Protein AF-A0A433PBB0-F1 (afdb_monomer_lite)

pLDDT: mean 76.71, std 18.48, range [26.48, 95.25]

Radius of gyration: 19.57 Å; chains: 1; bounding box: 51×57×31 Å

Sequence (147 aa):
FPQPVQALTAHIGTTYRLCNPSFRYSTANNPRRVLTKPSKGVKNDGCDNEDSDYILYVNDVLGSEEGQKYLILDVLGQGTFGQVVKCQNLKTQEIVGVKVVKNKPAYFNQSMMEVTILELGGFFLSFFLYGHARRKLPIKQTKRTRF

Secondary structure (DSSP, 8-state):
---HHHHHHTSHHHHHHHH-TT----GGGSPP-B-SSS----BGGGTB-TTS-B--BTT-EE--STT--EEEEEEEEEETTEEEEEEEETTT--EEEEEEE-S-HHHHHHHHHHHHHHHHHT---EEE---SSSS------------

Structure (mmCIF, N/CA/C/O backbone):
data_AF-A0A433PBB0-F1
#
_entry.id   AF-A0A433PBB0-F1
#
loop_
_atom_site.group_PDB
_atom_site.id
_atom_site.type_symbol
_atom_site.label_atom_id
_atom_site.label_alt_id
_atom_site.label_comp_id
_atom_site.label_asym_id
_atom_site.label_entity_id
_atom_site.label_seq_id
_atom_site.pdbx_PDB_ins_code
_atom_site.Cartn_x
_atom_site.Cartn_y
_atom_site.Cartn_z
_atom_site.occupancy
_atom_site.B_iso_or_equiv
_atom_site.auth_seq_id
_atom_site.auth_comp_id
_atom_site.auth_asym_id
_atom_site.auth_atom_id
_atom_site.pdbx_PDB_model_num
ATOM 1 N N . PHE A 1 1 ? -33.103 -25.165 12.184 1.00 61.22 1 PHE A N 1
ATOM 2 C CA . PHE A 1 1 ? -32.095 -24.849 11.152 1.00 61.22 1 PHE A CA 1
ATOM 3 C C . PHE A 1 1 ? -31.920 -23.339 11.087 1.00 61.22 1 PHE A C 1
ATOM 5 O O . PHE A 1 1 ? -32.938 -22.658 11.189 1.00 61.22 1 PHE A O 1
ATOM 12 N N . PRO A 1 2 ? -30.685 -22.806 10.998 1.00 73.62 2 PRO A N 1
ATOM 13 C CA . PRO A 1 2 ? -30.476 -21.372 10.791 1.00 73.62 2 PRO A CA 1
ATOM 14 C C . PRO A 1 2 ? -31.230 -20.912 9.540 1.00 73.62 2 PRO A C 1
ATOM 16 O O . PRO A 1 2 ? -31.377 -21.689 8.593 1.00 73.62 2 PRO A O 1
ATOM 19 N N . GLN A 1 3 ? -31.720 -19.670 9.535 1.00 89.38 3 GLN A N 1
ATOM 20 C CA . GLN A 1 3 ? -32.389 -19.135 8.350 1.00 89.38 3 GLN A CA 1
ATOM 21 C C . GLN A 1 3 ? -31.428 -19.177 7.148 1.00 89.38 3 GLN A C 1
ATOM 23 O O . GLN A 1 3 ? -30.229 -18.955 7.344 1.00 89.38 3 GLN A O 1
ATOM 28 N N . PRO A 1 4 ? -31.910 -19.419 5.913 1.00 87.94 4 PRO A N 1
ATOM 29 C CA . PRO A 1 4 ? -31.043 -19.577 4.740 1.00 87.94 4 PRO A CA 1
ATOM 30 C C . PRO A 1 4 ? -30.022 -18.444 4.570 1.00 87.94 4 PRO A C 1
ATOM 32 O O . PRO A 1 4 ? -28.855 -18.689 4.272 1.00 87.94 4 PRO A O 1
ATOM 35 N N . VAL A 1 5 ? -30.429 -17.205 4.863 1.00 91.31 5 VAL A N 1
ATOM 36 C CA . VAL A 1 5 ? -29.551 -16.027 4.823 1.00 91.31 5 VAL A CA 1
ATOM 37 C C . VAL A 1 5 ? -28.413 -16.137 5.839 1.00 91.31 5 VAL A C 1
ATOM 39 O O . VAL A 1 5 ? -27.255 -15.934 5.485 1.00 91.31 5 VAL A O 1
ATOM 42 N N . GLN A 1 6 ? -28.697 -16.515 7.086 1.00 91.25 6 GLN A N 1
ATOM 43 C CA . GLN A 1 6 ? -27.666 -16.687 8.116 1.00 91.25 6 GLN A CA 1
ATOM 44 C C . GLN A 1 6 ? -26.742 -17.870 7.799 1.00 91.25 6 GLN A C 1
ATOM 46 O O . GLN A 1 6 ? -25.530 -17.783 8.003 1.00 91.25 6 GLN A O 1
ATOM 51 N N . ALA A 1 7 ? -27.298 -18.952 7.247 1.00 88.00 7 ALA A N 1
ATOM 52 C CA . ALA A 1 7 ? -26.537 -20.124 6.829 1.00 88.00 7 ALA A CA 1
ATOM 53 C C . ALA A 1 7 ? -25.504 -19.793 5.735 1.00 88.00 7 ALA A C 1
ATOM 55 O O . ALA A 1 7 ? -24.404 -20.345 5.747 1.00 88.00 7 ALA A O 1
ATOM 56 N N . LEU A 1 8 ? -25.834 -18.875 4.821 1.00 89.44 8 LEU A N 1
ATOM 57 C CA . LEU A 1 8 ? -24.972 -18.489 3.700 1.00 89.44 8 LEU A CA 1
ATOM 58 C C . LEU A 1 8 ? -24.086 -17.263 3.966 1.00 89.44 8 LEU A C 1
ATOM 60 O O . LEU A 1 8 ? -23.112 -17.074 3.247 1.00 89.44 8 LEU A O 1
ATOM 64 N N . THR A 1 9 ? -24.374 -16.449 4.985 1.00 90.69 9 THR A N 1
ATOM 65 C CA . THR A 1 9 ? -23.592 -15.229 5.286 1.00 90.69 9 THR A CA 1
ATOM 66 C C . THR A 1 9 ? -22.686 -15.377 6.507 1.00 90.69 9 THR A C 1
ATOM 68 O O . THR A 1 9 ? -21.505 -15.052 6.433 1.00 90.69 9 THR A O 1
ATOM 71 N N . ALA A 1 10 ? -23.199 -15.904 7.621 1.00 90.19 10 ALA A N 1
ATOM 72 C CA . ALA A 1 10 ? -22.452 -16.033 8.875 1.00 90.19 10 ALA A CA 1
AT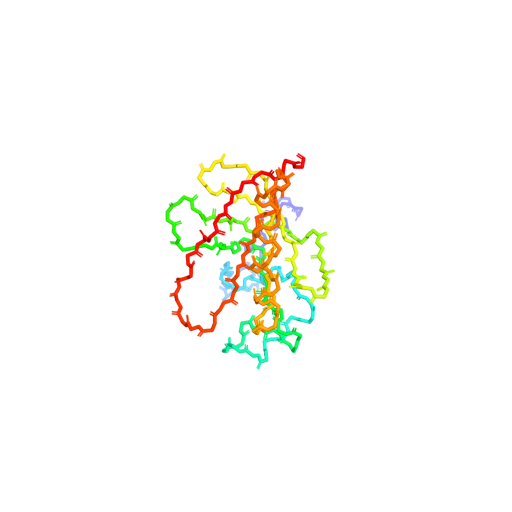OM 73 C C . ALA A 1 10 ? -21.872 -17.440 9.080 1.00 90.19 10 ALA A C 1
ATOM 75 O O . ALA A 1 10 ? -20.846 -17.611 9.737 1.00 90.19 10 ALA A O 1
ATOM 76 N N . HIS A 1 11 ? -22.519 -18.460 8.510 1.00 90.19 11 HIS A N 1
ATOM 77 C CA . HIS A 1 11 ? -22.184 -19.865 8.755 1.00 90.19 11 HIS A CA 1
ATOM 78 C C . HIS A 1 11 ? -21.786 -20.633 7.494 1.00 90.19 11 HIS A C 1
ATOM 80 O O . HIS A 1 11 ? -21.834 -21.862 7.487 1.00 90.19 11 HIS A O 1
ATOM 86 N N . ILE A 1 12 ? -21.343 -19.935 6.444 1.00 90.31 12 ILE A N 1
ATOM 87 C CA . ILE A 1 12 ? -21.058 -20.544 5.138 1.00 90.31 12 ILE A CA 1
ATOM 88 C C . ILE A 1 12 ? -20.079 -21.724 5.224 1.00 90.31 12 ILE A C 1
ATOM 90 O O . ILE A 1 12 ? -20.307 -22.756 4.599 1.00 90.31 12 ILE A O 1
ATOM 94 N N . GLY A 1 13 ? -19.038 -21.630 6.059 1.00 89.38 13 GLY A N 1
ATOM 95 C CA . GLY A 1 13 ? -18.079 -22.720 6.255 1.00 89.38 13 GLY A CA 1
ATOM 96 C C . GLY A 1 13 ? -18.701 -23.971 6.888 1.00 89.38 13 GLY A C 1
ATOM 97 O O . GLY A 1 13 ? -18.380 -25.089 6.487 1.00 89.38 13 GLY A O 1
ATOM 98 N N . THR A 1 14 ? -19.622 -23.791 7.840 1.00 88.69 14 THR A N 1
ATOM 99 C CA . THR A 1 14 ? -20.388 -24.886 8.454 1.00 88.69 14 THR A CA 1
ATOM 100 C C . THR A 1 14 ? -21.365 -25.486 7.448 1.00 88.69 14 THR A C 1
ATOM 102 O O . THR A 1 14 ? -21.432 -26.704 7.320 1.00 88.69 14 THR A O 1
ATOM 105 N N . THR A 1 15 ? -22.065 -24.644 6.684 1.00 91.31 15 THR A N 1
ATOM 106 C CA . THR A 1 15 ? -23.005 -25.063 5.635 1.00 91.31 15 THR A CA 1
ATOM 107 C C . THR A 1 15 ? -22.311 -25.904 4.560 1.00 91.31 15 THR A C 1
ATOM 109 O O . THR A 1 15 ? -22.791 -26.981 4.222 1.00 91.31 15 THR A O 1
ATOM 112 N N . TYR A 1 16 ? -21.129 -25.492 4.089 1.00 90.44 16 TYR A N 1
ATOM 113 C CA . TYR A 1 16 ? -20.340 -26.283 3.138 1.00 90.44 16 TYR A CA 1
ATOM 114 C C . TYR A 1 16 ? -19.892 -27.630 3.709 1.00 90.44 16 TYR A C 1
ATOM 116 O O . TYR A 1 16 ? -19.860 -28.618 2.979 1.00 90.44 16 TYR A O 1
ATOM 124 N N . ARG A 1 17 ? -19.581 -27.697 5.009 1.00 92.56 17 ARG A N 1
ATOM 125 C CA . ARG A 1 17 ? -19.213 -28.956 5.669 1.00 92.56 17 ARG A CA 1
ATOM 126 C C . ARG A 1 17 ? -20.381 -29.940 5.752 1.00 92.56 17 ARG A C 1
ATOM 128 O O . ARG A 1 17 ? -20.150 -31.14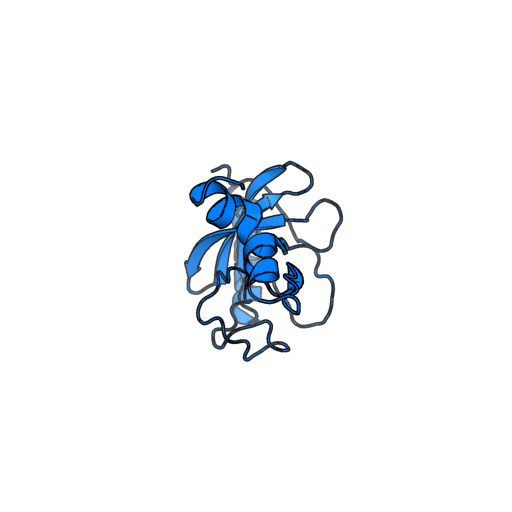1 5.687 1.00 92.56 17 ARG A O 1
ATOM 135 N N . LEU A 1 18 ? -21.617 -29.451 5.871 1.00 89.88 18 LEU A N 1
ATOM 136 C CA . LEU A 1 18 ? -22.810 -30.307 5.831 1.00 89.88 18 LEU A CA 1
ATOM 137 C C . LEU A 1 18 ? -22.970 -30.983 4.464 1.00 89.88 18 LEU A C 1
ATOM 139 O O . LEU A 1 18 ? -23.315 -32.158 4.406 1.00 89.88 18 LEU A O 1
ATOM 143 N N . CYS A 1 19 ? -22.675 -30.264 3.378 1.00 89.94 19 CYS A N 1
ATOM 144 C CA . CYS A 1 19 ? -22.720 -30.813 2.020 1.00 89.94 19 CYS A CA 1
ATOM 145 C C . CYS A 1 19 ? -21.479 -31.654 1.677 1.00 89.94 19 CYS A C 1
ATOM 147 O O . CYS A 1 19 ? -21.562 -32.584 0.881 1.00 89.94 19 CYS A O 1
ATOM 149 N N . ASN A 1 20 ? -20.323 -31.328 2.259 1.00 92.00 20 ASN A N 1
ATOM 150 C CA . ASN A 1 20 ? -19.069 -32.045 2.068 1.00 92.00 20 ASN A CA 1
ATOM 151 C C . ASN A 1 20 ? -18.326 -32.197 3.411 1.00 92.00 20 ASN A C 1
ATOM 153 O O . ASN A 1 20 ? -17.585 -31.290 3.800 1.00 92.00 20 ASN A O 1
ATOM 157 N N . PRO A 1 21 ? -18.439 -33.350 4.099 1.00 91.88 21 PRO A N 1
ATOM 158 C CA . PRO A 1 21 ? -17.805 -33.570 5.403 1.00 91.88 21 PRO A CA 1
ATOM 159 C C . PRO A 1 21 ? -16.275 -33.432 5.400 1.00 91.88 21 PRO A C 1
ATOM 161 O O . PRO A 1 21 ? -15.677 -33.137 6.435 1.00 91.88 21 PRO A O 1
ATOM 164 N N . SER A 1 22 ? -15.636 -33.613 4.239 1.00 91.31 22 SER A N 1
ATOM 165 C CA . SER A 1 22 ? -14.187 -33.437 4.069 1.00 91.31 22 SER A CA 1
ATOM 166 C C . SER A 1 22 ? -13.762 -31.966 3.966 1.00 91.31 22 SER A C 1
ATOM 168 O O . SER A 1 22 ? -12.583 -31.646 4.126 1.00 91.31 22 SER A O 1
ATOM 170 N N . PHE A 1 23 ? -14.708 -31.048 3.740 1.00 88.19 23 PHE A N 1
ATOM 171 C CA . PHE A 1 23 ? -14.420 -29.630 3.588 1.00 88.19 23 PHE A CA 1
ATOM 172 C C . PHE A 1 23 ? -13.927 -29.008 4.902 1.00 88.19 23 PHE A C 1
ATOM 174 O O . PHE A 1 23 ? -14.626 -28.942 5.925 1.00 88.19 23 PHE A O 1
ATOM 181 N N . ARG A 1 24 ? -12.704 -28.478 4.849 1.00 85.50 24 ARG A N 1
ATOM 182 C CA . ARG A 1 24 ? -12.091 -27.696 5.921 1.00 85.50 24 ARG A CA 1
ATOM 183 C C . ARG A 1 24 ? -11.781 -26.296 5.417 1.00 85.50 24 ARG A C 1
ATOM 185 O O . ARG A 1 24 ? -10.791 -26.076 4.727 1.00 85.50 24 ARG A O 1
ATOM 192 N N . TYR A 1 25 ? -12.624 -25.345 5.803 1.00 82.00 25 TYR A N 1
ATOM 193 C CA . TYR A 1 25 ? -12.299 -23.935 5.652 1.00 82.00 25 TYR A CA 1
ATOM 194 C C . TYR A 1 25 ? -11.066 -23.590 6.497 1.00 82.00 25 TYR A C 1
ATOM 196 O O . TYR A 1 25 ? -11.001 -23.930 7.679 1.00 82.00 25 TYR A O 1
ATOM 204 N N . SER A 1 26 ? -10.108 -22.902 5.881 1.00 81.88 26 SER A N 1
ATOM 205 C CA . SER A 1 26 ? -8.933 -22.349 6.542 1.00 81.88 26 SER A CA 1
ATOM 206 C C . SER A 1 26 ? -8.760 -20.914 6.081 1.00 81.88 26 SER A C 1
ATOM 208 O O . SER A 1 26 ? -8.604 -20.662 4.888 1.00 81.88 26 SER A O 1
ATOM 210 N N . THR A 1 27 ? -8.731 -19.982 7.030 1.00 75.69 27 THR A N 1
ATOM 211 C CA . THR A 1 27 ? -8.491 -18.560 6.753 1.00 75.69 27 THR A CA 1
ATOM 212 C C . THR A 1 27 ? -7.137 -18.329 6.074 1.00 75.69 27 THR A C 1
ATOM 214 O O . THR A 1 27 ? -6.981 -17.348 5.356 1.00 75.69 27 THR A O 1
ATOM 217 N N . ALA A 1 28 ? -6.171 -19.245 6.231 1.00 74.00 28 ALA A N 1
ATOM 218 C CA . ALA A 1 28 ? -4.880 -19.178 5.541 1.00 74.00 28 ALA A CA 1
ATOM 219 C C . ALA A 1 28 ? -5.002 -19.310 4.011 1.00 74.00 28 ALA A C 1
ATOM 221 O O . ALA A 1 28 ? -4.134 -18.830 3.289 1.00 74.00 28 ALA A O 1
ATOM 222 N N . ASN A 1 29 ? -6.083 -19.926 3.522 1.00 78.31 29 ASN A N 1
ATOM 223 C CA . ASN A 1 29 ? -6.356 -20.083 2.093 1.00 78.31 29 ASN A CA 1
ATOM 224 C C . ASN A 1 29 ? -7.178 -18.923 1.520 1.00 78.31 29 ASN A C 1
ATOM 226 O O . ASN A 1 29 ? -7.478 -18.923 0.326 1.00 78.31 29 ASN A O 1
ATOM 230 N N . ASN A 1 30 ? -7.577 -17.950 2.347 1.00 79.12 30 ASN A N 1
ATOM 231 C CA . ASN A 1 30 ? -8.321 -16.810 1.839 1.00 79.12 30 ASN A CA 1
ATOM 232 C C . ASN A 1 30 ? -7.426 -15.990 0.907 1.00 79.12 30 ASN A C 1
ATOM 234 O O . ASN A 1 30 ? -6.320 -15.606 1.302 1.00 79.12 30 ASN A O 1
ATOM 238 N N . PRO A 1 31 ? -7.899 -15.671 -0.308 1.00 77.06 31 PRO A N 1
ATOM 239 C CA . PRO A 1 31 ? -7.153 -14.807 -1.198 1.00 77.06 31 PRO A CA 1
ATOM 240 C C . PRO A 1 31 ? -6.978 -13.446 -0.529 1.00 77.06 31 PRO A C 1
ATOM 242 O O . PRO A 1 31 ? -7.938 -12.782 -0.133 1.00 77.06 31 PRO A O 1
ATOM 245 N N . ARG A 1 32 ? -5.723 -13.029 -0.387 1.00 86.75 32 ARG A N 1
ATOM 246 C CA . ARG A 1 32 ? -5.395 -11.704 0.125 1.00 86.75 32 ARG A CA 1
ATOM 247 C C . ARG A 1 32 ? -5.736 -10.672 -0.939 1.00 86.75 32 ARG A C 1
ATOM 249 O O . ARG A 1 32 ? -5.362 -10.836 -2.100 1.00 86.75 32 ARG A O 1
ATOM 256 N N . ARG A 1 33 ? -6.409 -9.584 -0.555 1.00 93.06 33 ARG A N 1
ATOM 257 C CA . ARG A 1 33 ? -6.670 -8.481 -1.488 1.00 93.06 33 ARG A CA 1
ATOM 258 C C . ARG A 1 33 ? -5.345 -7.807 -1.841 1.00 93.06 33 ARG A C 1
ATOM 260 O O . ARG A 1 33 ? -4.761 -7.123 -1.005 1.00 93.06 33 ARG A O 1
ATOM 267 N N . VAL A 1 34 ? -4.881 -8.029 -3.067 1.00 94.19 34 VAL A N 1
ATOM 268 C CA . VAL A 1 34 ? -3.696 -7.372 -3.627 1.00 94.19 34 VAL A CA 1
ATOM 269 C C . VAL A 1 34 ? -4.040 -5.957 -4.088 1.00 94.19 34 VAL A C 1
ATOM 271 O O . VAL A 1 34 ? -5.084 -5.741 -4.705 1.00 94.19 34 VAL A O 1
ATOM 274 N N . LEU A 1 35 ? -3.168 -5.003 -3.778 1.00 95.00 35 LEU A N 1
ATOM 275 C CA . LEU A 1 35 ? -3.315 -3.585 -4.109 1.00 95.00 35 LEU A CA 1
ATOM 276 C C . LEU A 1 35 ? -2.505 -3.191 -5.346 1.00 95.00 35 LEU A C 1
ATOM 278 O O . LEU A 1 35 ? -2.943 -2.355 -6.128 1.00 95.00 35 LEU A O 1
ATOM 282 N N . THR A 1 36 ? -1.343 -3.811 -5.540 1.00 94.69 36 THR A N 1
ATOM 283 C CA . THR A 1 36 ? -0.416 -3.472 -6.626 1.00 94.69 36 THR A CA 1
ATOM 284 C C . THR A 1 36 ? -0.797 -4.157 -7.932 1.00 94.69 36 THR A C 1
ATOM 286 O O . THR A 1 36 ? -1.105 -5.353 -7.954 1.00 94.69 36 THR A O 1
ATOM 289 N N . LYS A 1 37 ? -0.738 -3.409 -9.038 1.00 93.81 37 LYS A N 1
ATOM 290 C CA . LYS A 1 37 ? -0.908 -3.916 -10.403 1.00 93.81 37 LYS A CA 1
ATOM 291 C C . LYS A 1 37 ? 0.274 -3.461 -11.275 1.00 93.81 37 LYS A C 1
ATOM 293 O O . LYS A 1 37 ? 0.641 -2.292 -11.184 1.00 93.81 37 LYS A O 1
ATOM 298 N N . PRO A 1 38 ? 0.851 -4.350 -12.105 1.00 95.25 38 PRO A N 1
ATOM 299 C CA . PRO A 1 38 ? 0.637 -5.804 -12.159 1.00 95.25 38 PRO A CA 1
ATOM 300 C C . PRO A 1 38 ? 0.978 -6.506 -10.832 1.00 95.25 38 PRO A C 1
ATOM 302 O O . PRO A 1 38 ? 1.890 -6.089 -10.128 1.00 95.25 38 PRO A O 1
ATOM 305 N N . SER A 1 39 ? 0.238 -7.561 -10.468 1.00 94.06 39 SER A N 1
ATOM 306 C CA . SER A 1 39 ? 0.400 -8.275 -9.183 1.00 94.06 39 SER A CA 1
ATOM 307 C C . SER A 1 39 ? 1.272 -9.531 -9.273 1.00 94.06 39 SER A C 1
ATOM 309 O O . SER A 1 39 ? 1.339 -10.307 -8.322 1.00 94.06 39 SER A O 1
ATOM 311 N N . LYS A 1 40 ? 1.885 -9.789 -10.432 1.00 94.06 40 LYS A N 1
ATOM 312 C CA . LYS A 1 40 ? 2.764 -10.943 -10.633 1.00 94.06 40 LYS A CA 1
ATOM 313 C C . LYS A 1 40 ? 4.157 -10.600 -10.119 1.00 94.06 40 LYS A C 1
ATOM 315 O O . LYS A 1 40 ? 4.764 -9.655 -10.612 1.00 94.06 40 LYS A O 1
ATOM 320 N N . GLY A 1 41 ? 4.658 -11.385 -9.170 1.00 92.75 41 GLY A N 1
ATOM 321 C CA . GLY A 1 41 ? 6.041 -11.302 -8.708 1.00 92.75 41 GLY A CA 1
ATOM 322 C C . GLY A 1 41 ? 7.008 -11.749 -9.799 1.00 92.75 41 GLY A C 1
ATOM 323 O O . GLY A 1 41 ? 6.902 -12.871 -10.292 1.00 92.75 41 GLY A O 1
ATOM 324 N N . VAL A 1 42 ? 7.931 -10.871 -10.187 1.00 91.69 42 VAL A N 1
ATOM 325 C CA . VAL A 1 42 ? 8.946 -11.137 -11.225 1.00 91.69 42 VAL A CA 1
ATOM 326 C C . VAL A 1 42 ? 10.357 -10.841 -10.716 1.00 91.69 42 VAL A C 1
ATOM 328 O O . VAL A 1 42 ? 11.316 -11.473 -11.151 1.00 91.69 42 VAL A O 1
ATOM 331 N N . LYS A 1 43 ? 10.503 -9.894 -9.785 1.00 83.00 43 LYS A N 1
ATOM 332 C CA . LYS A 1 43 ? 11.790 -9.425 -9.259 1.00 83.00 43 LYS A CA 1
ATOM 333 C C . LYS A 1 43 ? 11.834 -9.585 -7.742 1.00 83.00 43 LYS A C 1
ATOM 335 O O . LYS A 1 43 ? 10.799 -9.787 -7.109 1.00 83.00 43 LYS A O 1
ATOM 340 N N . ASN A 1 44 ? 13.037 -9.478 -7.170 1.00 81.75 44 ASN A N 1
ATOM 341 C CA . ASN A 1 44 ? 13.246 -9.436 -5.720 1.00 81.75 44 ASN A CA 1
ATOM 342 C C . ASN A 1 44 ? 12.563 -10.611 -4.987 1.00 81.75 44 ASN A C 1
ATOM 344 O O . ASN A 1 44 ? 11.651 -10.431 -4.181 1.00 81.75 44 ASN A O 1
ATOM 348 N N . ASP A 1 45 ? 12.946 -11.835 -5.361 1.00 86.06 45 ASP A N 1
ATOM 349 C CA . ASP A 1 45 ? 12.375 -13.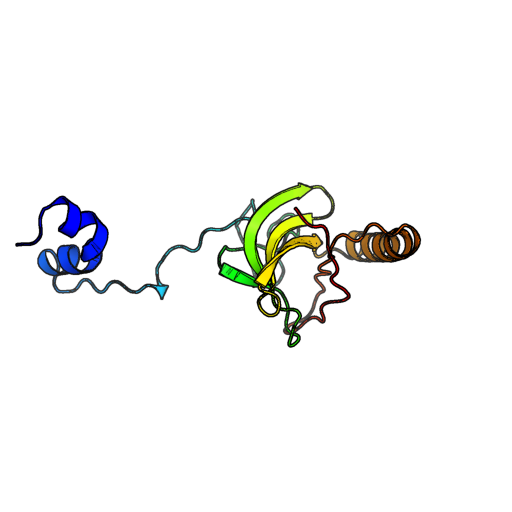086 -4.839 1.00 86.06 45 ASP A CA 1
ATOM 350 C C . ASP A 1 45 ? 10.838 -13.187 -4.980 1.00 86.06 45 ASP A C 1
ATOM 352 O O . ASP A 1 45 ? 10.168 -13.872 -4.211 1.00 86.06 45 ASP A O 1
ATOM 356 N N . GLY A 1 46 ? 10.263 -12.494 -5.971 1.00 86.50 46 GLY A N 1
ATOM 357 C CA . GLY A 1 46 ? 8.823 -12.466 -6.237 1.00 86.50 46 GLY A CA 1
ATOM 358 C C . GLY A 1 46 ? 8.046 -11.408 -5.449 1.00 86.50 46 GLY A C 1
ATOM 359 O O . GLY A 1 46 ? 6.823 -11.358 -5.563 1.00 86.50 46 GLY A O 1
ATOM 360 N N . CYS A 1 47 ? 8.722 -10.554 -4.679 1.00 84.75 47 CYS A N 1
ATOM 361 C CA . CYS A 1 47 ? 8.082 -9.457 -3.952 1.00 84.75 47 CYS A CA 1
ATOM 362 C C . CYS A 1 47 ? 7.738 -8.268 -4.855 1.00 84.75 47 CYS A C 1
ATOM 364 O O . CYS A 1 47 ? 6.778 -7.552 -4.579 1.00 84.75 47 CYS A O 1
ATOM 366 N N . ASP A 1 48 ? 8.513 -8.062 -5.921 1.00 87.94 48 ASP A N 1
ATOM 367 C CA . ASP A 1 48 ? 8.362 -6.919 -6.816 1.00 87.94 48 ASP A CA 1
ATOM 368 C C . ASP A 1 48 ? 7.782 -7.380 -8.158 1.00 87.94 48 ASP A C 1
ATOM 370 O O . ASP A 1 48 ? 8.121 -8.454 -8.676 1.00 87.94 48 ASP A O 1
ATOM 374 N N . ASN A 1 49 ? 6.935 -6.548 -8.756 1.00 92.88 49 ASN A N 1
ATOM 375 C CA . ASN A 1 49 ? 6.417 -6.788 -10.098 1.00 92.88 49 ASN A CA 1
ATOM 376 C C . ASN A 1 49 ? 7.420 -6.378 -11.197 1.00 92.88 49 ASN A C 1
ATOM 378 O O . ASN A 1 49 ? 8.564 -5.986 -10.936 1.00 92.88 49 ASN A O 1
ATOM 382 N N . GLU A 1 50 ? 6.999 -6.469 -12.459 1.00 94.62 50 GLU A N 1
ATOM 383 C CA . GLU A 1 50 ? 7.828 -6.076 -13.605 1.00 94.62 50 GLU A CA 1
ATOM 384 C C . GLU A 1 50 ? 8.232 -4.590 -13.592 1.00 94.62 50 GLU A C 1
ATOM 386 O O . GLU A 1 50 ? 9.351 -4.255 -13.995 1.00 94.62 50 GLU A O 1
ATOM 391 N N . ASP A 1 51 ? 7.412 -3.725 -12.996 1.00 92.56 51 ASP A N 1
ATOM 392 C CA . ASP A 1 51 ? 7.642 -2.283 -12.868 1.00 92.56 51 ASP A CA 1
ATOM 393 C C . ASP A 1 51 ? 8.527 -1.894 -11.675 1.00 92.56 51 ASP A C 1
ATOM 395 O O . ASP A 1 51 ? 8.739 -0.700 -11.420 1.00 92.56 51 ASP A O 1
ATOM 399 N N . SER A 1 52 ? 9.072 -2.885 -10.959 1.00 88.88 52 SER A N 1
ATOM 400 C CA . SER A 1 52 ? 9.823 -2.706 -9.709 1.00 88.88 52 SER A CA 1
ATOM 401 C C . SER A 1 52 ? 8.988 -2.084 -8.578 1.00 88.88 52 SER A C 1
ATOM 403 O O . SER A 1 52 ? 9.553 -1.496 -7.652 1.00 88.88 52 SER A O 1
ATOM 405 N N . ASP A 1 53 ? 7.659 -2.197 -8.656 1.00 89.44 53 ASP A N 1
ATOM 406 C CA . ASP A 1 53 ? 6.753 -1.883 -7.555 1.00 89.44 53 ASP A CA 1
ATOM 407 C C . ASP A 1 53 ? 6.674 -3.077 -6.601 1.00 89.44 53 ASP A C 1
ATOM 409 O O . ASP A 1 53 ? 6.455 -4.213 -7.028 1.00 89.44 53 ASP A O 1
ATOM 413 N N . TYR A 1 54 ? 6.813 -2.810 -5.302 1.00 90.44 54 TYR A N 1
ATOM 414 C CA . TYR A 1 54 ? 6.571 -3.814 -4.269 1.00 90.44 54 TYR A CA 1
ATOM 415 C C . TYR A 1 54 ? 5.091 -4.213 -4.271 1.00 90.44 54 TYR A C 1
ATOM 417 O O . TYR A 1 54 ? 4.215 -3.343 -4.274 1.00 90.44 54 TYR A O 1
ATOM 425 N N . ILE A 1 55 ? 4.805 -5.514 -4.265 1.00 92.06 55 ILE A N 1
ATOM 426 C CA . ILE A 1 55 ? 3.441 -6.041 -4.333 1.00 92.06 55 ILE A CA 1
ATOM 427 C C . ILE A 1 55 ? 2.801 -5.967 -2.945 1.00 92.06 55 ILE A C 1
ATOM 429 O O . ILE A 1 55 ? 3.118 -6.737 -2.040 1.00 92.06 55 ILE A O 1
ATOM 433 N N . LEU A 1 56 ? 1.879 -5.020 -2.786 1.00 91.69 56 LEU A N 1
ATOM 434 C CA . LEU A 1 56 ? 1.218 -4.707 -1.523 1.00 91.69 56 LEU A CA 1
ATOM 435 C C . LEU A 1 56 ? -0.085 -5.494 -1.376 1.00 91.69 56 LEU A C 1
ATOM 437 O O . LEU A 1 56 ? -0.861 -5.621 -2.326 1.00 91.69 56 LEU A O 1
ATOM 441 N N . TYR A 1 57 ? -0.362 -5.953 -0.158 1.00 93.31 57 TYR A N 1
ATOM 442 C CA . TYR A 1 57 ? -1.615 -6.606 0.206 1.00 93.31 57 TYR A CA 1
ATOM 443 C C . TYR A 1 57 ? -2.280 -5.877 1.365 1.00 93.31 57 TYR A C 1
ATOM 445 O O . TYR A 1 57 ? -1.625 -5.333 2.252 1.00 93.31 57 TYR A O 1
ATOM 453 N N . VAL A 1 58 ? -3.605 -5.914 1.395 1.00 92.62 58 VAL A N 1
ATOM 454 C CA . VAL A 1 58 ? -4.353 -5.448 2.562 1.00 92.62 58 VAL A CA 1
ATOM 455 C C . VAL A 1 58 ? -4.014 -6.293 3.781 1.00 92.62 58 VAL A C 1
ATOM 457 O O . VAL A 1 58 ? -3.791 -7.508 3.683 1.00 92.62 58 VAL A O 1
ATOM 460 N N . ASN A 1 59 ? -4.005 -5.629 4.932 1.00 90.69 59 ASN A N 1
ATOM 461 C CA . ASN A 1 59 ? -3.674 -6.173 6.242 1.00 90.69 59 ASN A CA 1
ATOM 462 C C . ASN A 1 59 ? -2.220 -6.646 6.392 1.00 90.69 59 ASN A C 1
ATOM 464 O O . ASN A 1 59 ? -1.889 -7.239 7.417 1.00 90.69 59 ASN A O 1
ATOM 468 N N . ASP A 1 60 ? -1.344 -6.387 5.415 1.00 89.94 60 ASP A N 1
ATOM 469 C CA . ASP A 1 60 ? 0.098 -6.489 5.648 1.00 89.94 60 ASP A CA 1
ATOM 470 C C . ASP A 1 60 ? 0.596 -5.335 6.514 1.00 89.94 60 ASP A C 1
ATOM 472 O O . ASP A 1 60 ? -0.016 -4.268 6.587 1.00 89.94 60 ASP A O 1
ATOM 476 N N . VAL A 1 61 ? 1.734 -5.563 7.167 1.00 87.44 61 VAL A N 1
ATOM 477 C CA . VAL A 1 61 ? 2.399 -4.569 8.006 1.00 87.44 61 VAL A CA 1
ATOM 478 C C . VAL A 1 61 ? 3.686 -4.114 7.331 1.00 87.44 61 VAL A C 1
ATOM 480 O O . VAL A 1 61 ? 4.574 -4.921 7.061 1.00 87.44 61 VAL A O 1
ATOM 483 N N . LEU A 1 62 ? 3.799 -2.808 7.097 1.00 86.19 62 LEU A N 1
ATOM 484 C CA . LEU A 1 62 ? 5.046 -2.156 6.705 1.00 86.19 62 LEU A CA 1
ATOM 485 C C . LEU A 1 62 ? 5.818 -1.728 7.954 1.00 86.19 62 LEU A C 1
ATOM 487 O O . LEU A 1 62 ? 5.216 -1.263 8.920 1.00 86.19 62 LEU A O 1
ATOM 491 N N . GLY A 1 63 ? 7.147 -1.839 7.915 1.00 78.69 63 GLY A N 1
ATOM 492 C CA . GLY A 1 63 ? 8.025 -1.437 9.018 1.00 78.69 63 GLY A CA 1
ATOM 493 C C . GLY A 1 63 ? 8.462 -2.576 9.928 1.00 78.69 63 GLY A C 1
ATOM 494 O O . GLY A 1 63 ? 7.693 -3.478 10.255 1.00 78.69 63 GLY A O 1
ATOM 495 N N . SER A 1 64 ? 9.731 -2.535 10.337 1.00 70.56 64 SER A N 1
ATOM 496 C CA . SER A 1 64 ? 10.321 -3.517 11.252 1.00 70.56 64 SER A CA 1
ATOM 497 C C . SER A 1 64 ? 10.605 -2.985 12.654 1.00 70.56 64 SER A C 1
ATOM 499 O O . SER A 1 64 ? 10.726 -3.797 13.570 1.00 70.56 64 SER A O 1
ATOM 501 N N . GLU A 1 65 ? 10.705 -1.667 12.837 1.00 71.06 65 GLU A N 1
ATOM 502 C CA . GLU A 1 65 ? 11.023 -1.062 14.135 1.00 71.06 65 GLU A CA 1
ATOM 503 C C . GLU A 1 65 ? 9.785 -0.911 15.025 1.00 71.06 65 GLU A C 1
ATOM 505 O O . GLU A 1 65 ? 8.659 -0.685 14.563 1.00 71.06 65 GLU A O 1
ATOM 510 N N . GLU A 1 66 ? 9.985 -1.053 16.333 1.00 66.06 66 GLU A N 1
ATOM 511 C CA . GLU A 1 66 ? 8.929 -0.878 17.324 1.00 66.06 66 GLU A CA 1
ATOM 512 C C . GLU A 1 66 ? 8.447 0.577 17.342 1.00 66.06 66 GLU A C 1
ATOM 514 O O . GLU A 1 66 ? 9.187 1.509 17.635 1.00 66.06 66 GLU A O 1
ATOM 519 N N . GLY A 1 67 ? 7.169 0.780 17.012 1.00 65.38 67 GLY A N 1
ATOM 520 C CA . GLY A 1 67 ? 6.557 2.108 16.916 1.00 65.38 67 GLY A CA 1
ATOM 521 C C . GLY A 1 67 ? 6.513 2.707 15.512 1.00 65.38 67 GLY A C 1
ATOM 522 O O . GLY A 1 67 ? 5.913 3.766 15.341 1.00 65.38 67 GLY A O 1
ATOM 523 N N . GLN A 1 68 ? 7.053 2.010 14.514 1.00 73.62 68 GLN A N 1
ATOM 524 C CA . GLN A 1 68 ? 6.983 2.405 13.107 1.00 73.62 68 GLN A CA 1
ATOM 525 C C . GLN A 1 68 ? 6.378 1.281 12.252 1.00 73.62 68 GLN A C 1
ATOM 527 O O . GLN A 1 68 ? 6.818 0.999 11.144 1.00 73.62 68 GLN A O 1
ATOM 532 N N . LYS A 1 69 ? 5.359 0.606 12.791 1.00 85.06 69 LYS A N 1
ATOM 533 C CA . LYS A 1 69 ? 4.607 -0.434 12.085 1.00 85.06 69 LYS A CA 1
ATOM 534 C C . LYS A 1 69 ? 3.298 0.139 11.553 1.00 85.06 69 LYS A C 1
ATOM 536 O O . LYS A 1 69 ? 2.539 0.742 12.313 1.00 85.06 69 LYS A O 1
ATOM 541 N N . TYR A 1 70 ? 3.023 -0.087 10.275 1.00 85.69 70 TYR A N 1
ATOM 542 C CA . TYR A 1 70 ? 1.874 0.469 9.565 1.00 85.69 70 TYR A CA 1
ATOM 543 C C . TYR A 1 70 ? 1.055 -0.648 8.932 1.00 85.69 70 TYR A C 1
ATOM 545 O O . TYR A 1 70 ? 1.548 -1.345 8.050 1.00 85.69 70 TYR A O 1
ATOM 553 N N . LEU A 1 71 ? -0.190 -0.812 9.374 1.00 90.75 71 LEU A N 1
ATOM 554 C CA . LEU A 1 71 ? -1.141 -1.747 8.782 1.00 90.75 71 LEU A CA 1
ATOM 555 C C . LEU A 1 71 ? -1.691 -1.165 7.482 1.00 90.75 71 LEU A C 1
ATOM 557 O O . LEU A 1 71 ? -2.283 -0.088 7.503 1.00 90.75 71 LEU A O 1
ATOM 561 N N . ILE A 1 72 ? -1.527 -1.871 6.371 1.00 91.44 72 ILE A N 1
ATOM 562 C CA . ILE A 1 72 ? -2.025 -1.451 5.061 1.00 91.44 72 ILE A CA 1
ATOM 563 C C . ILE A 1 72 ? -3.542 -1.649 4.999 1.00 91.44 72 ILE A C 1
ATOM 565 O O . ILE A 1 72 ? -4.038 -2.764 5.162 1.00 91.44 72 ILE A O 1
ATOM 569 N N . LEU A 1 73 ? -4.271 -0.576 4.697 1.00 93.19 73 LEU A N 1
ATOM 570 C CA . LEU A 1 73 ? -5.728 -0.586 4.559 1.00 93.19 73 LEU A CA 1
ATOM 571 C C . LEU A 1 73 ? -6.156 -0.561 3.089 1.00 93.19 73 LEU A C 1
ATOM 573 O O . LEU A 1 73 ? -7.012 -1.347 2.676 1.00 93.19 73 LEU A O 1
ATOM 577 N N . ASP A 1 74 ? -5.566 0.339 2.300 1.00 95.19 74 ASP A N 1
ATOM 578 C CA . ASP A 1 74 ? -5.903 0.498 0.885 1.00 95.19 74 ASP A CA 1
ATOM 579 C C . ASP A 1 74 ? -4.819 1.235 0.092 1.00 95.19 74 ASP A C 1
ATOM 581 O O . ASP A 1 74 ? -3.863 1.755 0.666 1.00 95.19 74 ASP A O 1
ATOM 585 N N . VAL A 1 75 ? -4.981 1.315 -1.226 1.00 93.12 75 VAL A N 1
ATOM 586 C CA . VAL A 1 75 ? -4.171 2.178 -2.093 1.00 93.12 75 VAL A CA 1
ATOM 587 C C . VAL A 1 75 ? -4.798 3.570 -2.203 1.00 93.12 75 VAL A C 1
ATOM 589 O O . VAL A 1 75 ? -6.012 3.708 -2.308 1.00 93.12 75 VAL A O 1
ATOM 592 N N . LEU A 1 76 ? -3.965 4.609 -2.154 1.00 90.94 76 LEU A N 1
ATOM 593 C CA . LEU A 1 76 ? -4.362 6.004 -2.372 1.00 90.94 76 LEU A CA 1
ATOM 594 C C . LEU A 1 76 ? -3.967 6.492 -3.769 1.00 90.94 76 LEU A C 1
ATOM 596 O O . LEU A 1 76 ? -4.670 7.310 -4.349 1.00 90.94 76 LEU A O 1
ATOM 600 N N . GLY A 1 77 ? -2.858 5.989 -4.316 1.00 91.69 77 GLY A N 1
ATOM 601 C CA . GLY A 1 77 ? -2.428 6.305 -5.675 1.00 91.69 77 GLY A CA 1
ATOM 602 C C . GLY A 1 77 ? -1.172 5.550 -6.105 1.00 91.69 77 GLY A C 1
ATOM 603 O O . GLY A 1 77 ? -0.452 4.988 -5.282 1.00 91.69 77 GLY A O 1
ATOM 604 N N . GL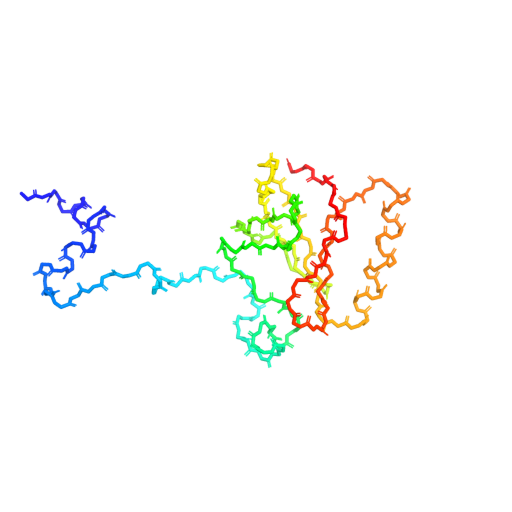N A 1 78 ? -0.897 5.562 -7.406 1.00 90.56 78 GLN A N 1
ATOM 605 C CA . GLN A 1 78 ? 0.303 4.995 -8.025 1.00 90.56 78 GLN A CA 1
ATOM 606 C C . GLN A 1 78 ? 0.852 6.000 -9.039 1.00 90.56 78 GLN A C 1
ATOM 608 O O . GLN A 1 78 ? 0.089 6.712 -9.690 1.00 90.56 78 GLN A O 1
ATOM 613 N N . GLY A 1 79 ? 2.172 6.074 -9.169 1.00 88.38 79 GLY A N 1
ATOM 614 C CA . GLY A 1 79 ? 2.830 6.952 -10.129 1.00 88.38 79 GLY A CA 1
ATOM 615 C C . GLY A 1 79 ? 4.260 6.516 -10.428 1.00 88.38 79 GLY A C 1
ATOM 616 O O . GLY A 1 79 ? 4.724 5.470 -9.976 1.00 88.38 79 GLY A O 1
ATOM 617 N N . THR A 1 80 ? 4.990 7.350 -11.169 1.00 86.94 80 THR A N 1
ATOM 618 C CA . THR A 1 80 ? 6.351 7.049 -11.650 1.00 86.94 80 THR A CA 1
ATOM 619 C C . THR A 1 80 ? 7.319 6.659 -10.531 1.00 86.94 80 THR A C 1
ATOM 621 O O . THR A 1 80 ? 8.168 5.792 -10.719 1.00 86.94 80 THR A O 1
ATOM 624 N N . PHE A 1 81 ? 7.175 7.270 -9.355 1.00 82.62 81 PHE A N 1
ATOM 625 C CA . PHE A 1 81 ? 8.083 7.083 -8.220 1.00 82.62 81 PHE A CA 1
ATOM 626 C C . PHE A 1 81 ? 7.722 5.889 -7.320 1.00 82.62 81 PHE A C 1
ATOM 628 O O . PHE A 1 81 ? 8.519 5.513 -6.462 1.00 82.62 81 PHE A O 1
ATOM 635 N N . GLY A 1 82 ? 6.542 5.290 -7.502 1.00 88.12 82 GLY A N 1
ATOM 636 C CA . GLY A 1 82 ? 6.048 4.185 -6.681 1.00 88.12 82 GLY A CA 1
ATOM 637 C C . GLY A 1 82 ? 4.573 4.324 -6.322 1.00 88.12 82 GLY A C 1
ATOM 638 O O . GLY A 1 82 ? 3.775 4.853 -7.096 1.00 88.12 82 GLY A O 1
ATOM 639 N N . GLN A 1 83 ? 4.208 3.838 -5.139 1.00 90.62 83 GLN A N 1
ATOM 640 C CA . GLN A 1 83 ? 2.818 3.706 -4.696 1.00 90.62 83 GLN A CA 1
ATOM 641 C C . GLN A 1 83 ? 2.591 4.460 -3.388 1.00 90.62 83 GLN A C 1
ATOM 643 O O . GLN A 1 83 ? 3.457 4.461 -2.523 1.00 90.62 83 GLN A O 1
ATOM 648 N N . VAL A 1 84 ? 1.423 5.067 -3.209 1.00 89.94 84 VAL A N 1
ATOM 649 C CA . VAL A 1 84 ? 0.989 5.657 -1.938 1.00 89.94 84 VAL A CA 1
ATOM 650 C C . VAL A 1 84 ? -0.165 4.826 -1.399 1.00 89.94 84 VAL A C 1
ATOM 652 O O . VAL A 1 84 ? -1.170 4.640 -2.082 1.00 89.94 84 VAL A O 1
ATOM 655 N N . VAL A 1 85 ? -0.031 4.329 -0.173 1.00 90.00 85 VAL A N 1
ATOM 656 C CA . VAL A 1 85 ? -1.047 3.517 0.506 1.00 90.00 85 VAL A CA 1
ATOM 657 C C . VAL A 1 85 ? -1.592 4.210 1.743 1.00 90.00 85 VAL A C 1
ATOM 659 O O . VAL A 1 85 ? -0.884 4.935 2.443 1.00 90.00 85 VAL A O 1
ATOM 662 N N . LYS A 1 86 ? -2.871 3.959 2.011 1.00 91.50 86 LYS A N 1
ATOM 663 C CA . LYS A 1 86 ? -3.541 4.304 3.255 1.00 91.50 86 LYS A CA 1
ATOM 664 C C . LYS A 1 86 ? -3.154 3.260 4.284 1.00 91.50 86 LYS A C 1
ATOM 666 O O . LYS A 1 86 ? -3.472 2.082 4.115 1.00 91.50 86 LYS A O 1
ATOM 671 N N . CYS A 1 87 ? -2.530 3.698 5.365 1.00 89.75 87 CYS A N 1
ATOM 672 C CA . CYS A 1 87 ? -2.161 2.823 6.460 1.00 89.75 87 CYS A CA 1
ATOM 673 C C . CYS A 1 87 ? -2.693 3.327 7.796 1.00 89.75 87 CYS A C 1
ATOM 675 O O . CYS A 1 87 ? -2.919 4.521 7.979 1.00 89.75 87 CYS A O 1
ATOM 677 N N . GLN A 1 88 ? -2.823 2.415 8.753 1.00 90.44 88 GLN A N 1
ATOM 678 C CA . GLN A 1 88 ? -2.988 2.744 10.161 1.00 90.44 88 GLN A CA 1
ATOM 679 C C . GLN A 1 88 ? -1.664 2.531 10.891 1.00 90.44 88 GLN A C 1
ATOM 681 O O . GLN A 1 88 ? -1.086 1.445 10.838 1.00 90.44 88 GLN A O 1
ATOM 686 N N . ASN A 1 89 ? -1.173 3.551 11.591 1.00 87.44 89 ASN A N 1
ATOM 687 C CA . ASN A 1 89 ? -0.045 3.379 12.498 1.00 87.44 89 ASN A CA 1
ATOM 688 C C . ASN A 1 89 ? -0.480 2.480 13.665 1.00 87.44 89 ASN A C 1
ATOM 690 O O . ASN A 1 89 ? -1.382 2.838 14.416 1.00 87.44 89 ASN A O 1
ATOM 694 N N . LEU A 1 90 ? 0.168 1.331 13.853 1.00 87.94 90 LEU A N 1
ATOM 695 C CA . LEU A 1 90 ? -0.234 0.370 14.883 1.00 87.94 90 LEU A CA 1
ATOM 696 C C . LEU A 1 90 ? -0.015 0.884 16.314 1.00 87.94 90 LEU A C 1
ATOM 698 O O . LEU A 1 90 ? -0.708 0.444 17.228 1.00 87.94 90 LEU A O 1
ATOM 702 N N . LYS A 1 91 ? 0.915 1.825 16.521 1.00 87.12 91 LYS A N 1
ATOM 703 C CA . LYS A 1 91 ? 1.185 2.424 17.835 1.00 87.12 91 LYS A CA 1
ATOM 704 C C . LYS A 1 91 ? 0.217 3.558 18.156 1.00 87.12 91 LYS A C 1
ATOM 706 O O . LYS A 1 91 ? -0.317 3.599 19.256 1.00 87.12 91 LYS A O 1
ATOM 711 N N . THR A 1 92 ? 0.017 4.490 17.226 1.00 85.69 92 THR A N 1
ATOM 712 C CA . THR A 1 92 ? -0.801 5.694 17.477 1.00 85.69 92 THR A CA 1
ATOM 713 C C . THR A 1 92 ? -2.254 5.545 17.046 1.00 85.69 92 THR A C 1
ATOM 715 O O . THR A 1 92 ? -3.064 6.406 17.367 1.00 85.69 92 THR A O 1
ATOM 718 N N . GLN A 1 93 ? -2.580 4.483 16.306 1.00 90.38 93 GLN A N 1
ATOM 719 C CA . GLN A 1 93 ? -3.875 4.240 15.666 1.00 90.38 93 GLN A CA 1
ATOM 720 C C . GLN A 1 93 ? -4.280 5.303 14.624 1.00 90.38 93 GLN A C 1
ATOM 722 O O . GLN A 1 93 ? -5.370 5.211 14.064 1.00 90.38 93 GLN A O 1
ATOM 727 N N . GLU A 1 94 ? -3.409 6.271 14.311 1.00 86.12 94 GLU A N 1
ATOM 728 C CA . GLU A 1 94 ? -3.668 7.320 13.319 1.00 86.12 94 GLU A CA 1
ATOM 729 C C . GLU A 1 94 ? -3.646 6.767 11.883 1.00 86.12 94 GLU A C 1
ATOM 731 O O . GLU A 1 94 ? -2.816 5.920 11.536 1.00 86.12 94 GLU A O 1
ATOM 736 N N . ILE A 1 95 ? -4.528 7.301 11.034 1.00 85.94 95 ILE A N 1
ATOM 737 C CA . ILE A 1 95 ? -4.544 7.039 9.592 1.00 85.94 95 ILE A CA 1
ATOM 738 C C . ILE A 1 95 ? -3.533 7.950 8.898 1.00 85.94 95 ILE A C 1
ATOM 740 O O . ILE A 1 95 ? -3.551 9.165 9.086 1.00 85.94 95 ILE A O 1
ATOM 744 N N . VAL A 1 96 ? -2.660 7.361 8.085 1.00 82.31 96 VAL A N 1
ATOM 745 C CA . VAL A 1 96 ? -1.563 8.052 7.401 1.00 82.31 96 VAL A CA 1
ATOM 746 C C . VAL A 1 96 ? -1.416 7.574 5.958 1.00 82.31 96 VAL A C 1
ATOM 748 O O . VAL A 1 96 ? -1.786 6.449 5.619 1.00 82.31 96 VAL A O 1
ATOM 751 N N . GLY A 1 97 ? -0.846 8.429 5.108 1.00 83.56 97 GLY A N 1
ATOM 752 C CA . GLY A 1 97 ? -0.380 8.057 3.773 1.00 83.56 97 GLY A CA 1
ATOM 753 C C . GLY A 1 97 ? 1.088 7.637 3.821 1.00 83.56 97 GLY A C 1
ATOM 754 O O . GLY A 1 97 ? 1.921 8.384 4.335 1.00 83.56 97 GLY A O 1
ATOM 755 N N . VAL A 1 98 ? 1.407 6.456 3.292 1.00 84.81 98 VAL A N 1
ATOM 756 C CA . VAL A 1 98 ? 2.779 5.928 3.212 1.00 84.81 98 VAL A CA 1
ATOM 757 C C . VAL A 1 98 ? 3.155 5.732 1.747 1.00 84.81 98 VAL A C 1
ATOM 759 O O . VAL A 1 98 ? 2.482 4.989 1.034 1.00 84.81 98 VAL A O 1
ATOM 762 N N . LYS A 1 99 ? 4.226 6.390 1.291 1.00 83.56 99 LYS A N 1
ATOM 763 C CA . LYS A 1 99 ? 4.758 6.257 -0.074 1.00 83.56 99 LYS A CA 1
ATOM 764 C C . LYS A 1 99 ? 5.806 5.146 -0.117 1.00 83.56 99 LYS A C 1
ATOM 766 O O . LYS A 1 99 ? 6.875 5.297 0.456 1.00 83.56 99 LYS A O 1
ATOM 771 N N . VAL A 1 100 ? 5.514 4.047 -0.798 1.00 86.19 100 VAL A N 1
ATOM 772 C CA . VAL A 1 100 ? 6.428 2.930 -1.060 1.00 86.19 100 VAL A CA 1
ATOM 773 C C . VAL A 1 100 ? 7.156 3.192 -2.375 1.00 86.19 100 VAL A C 1
ATOM 775 O O . VAL A 1 100 ? 6.543 3.179 -3.445 1.00 86.19 100 VAL A O 1
ATOM 778 N N . VAL A 1 101 ? 8.456 3.469 -2.292 1.00 84.62 101 VAL A N 1
ATOM 779 C CA . VAL A 1 101 ? 9.294 3.812 -3.451 1.00 84.62 101 VAL A CA 1
ATOM 780 C C . VAL A 1 101 ? 9.703 2.547 -4.205 1.00 84.62 101 VAL A C 1
ATOM 782 O O . VAL A 1 101 ? 10.009 1.524 -3.591 1.00 84.62 101 VAL A O 1
ATOM 785 N N . LYS A 1 102 ? 9.728 2.621 -5.541 1.00 85.00 102 LYS A N 1
ATOM 786 C CA . LYS A 1 102 ? 10.205 1.527 -6.404 1.00 85.00 102 LYS A CA 1
ATOM 787 C C . LYS A 1 102 ? 11.623 1.097 -6.028 1.00 85.00 102 LYS A C 1
ATOM 789 O O . LYS A 1 102 ? 12.487 1.933 -5.762 1.00 85.00 102 LYS A O 1
ATOM 794 N N . ASN A 1 103 ? 11.898 -0.198 -6.136 1.00 78.44 103 ASN A N 1
ATOM 795 C CA . ASN A 1 103 ? 13.218 -0.776 -5.882 1.00 78.44 103 ASN A CA 1
ATOM 796 C C . ASN A 1 103 ? 14.192 -0.511 -7.050 1.00 78.44 103 ASN A C 1
ATOM 798 O O . ASN A 1 103 ? 14.574 -1.419 -7.791 1.00 78.44 103 ASN A O 1
ATOM 802 N N . LYS A 1 104 ? 14.540 0.761 -7.283 1.00 77.56 104 LYS A N 1
ATOM 803 C CA . LYS A 1 104 ? 15.539 1.187 -8.276 1.00 77.56 104 LYS A CA 1
ATOM 804 C C . LYS A 1 104 ? 16.447 2.274 -7.689 1.00 77.56 104 LYS A C 1
ATOM 806 O O . LYS A 1 104 ? 15.926 3.265 -7.173 1.00 77.56 104 LYS A O 1
ATOM 811 N N . PRO A 1 105 ? 17.781 2.172 -7.855 1.00 74.00 105 PRO A N 1
ATOM 812 C CA . PRO A 1 105 ? 18.731 3.141 -7.297 1.00 74.00 105 PRO A CA 1
ATOM 813 C C . PRO A 1 105 ? 18.466 4.599 -7.700 1.00 74.00 105 PRO A C 1
ATOM 815 O O . PRO A 1 105 ? 18.593 5.499 -6.876 1.00 74.00 105 PRO A O 1
ATOM 818 N N . ALA A 1 106 ? 18.040 4.838 -8.946 1.00 75.50 106 ALA A N 1
ATOM 819 C CA . ALA A 1 106 ? 17.722 6.183 -9.430 1.00 75.50 106 ALA A CA 1
ATOM 820 C C . ALA A 1 106 ? 16.580 6.840 -8.632 1.00 75.50 106 ALA A C 1
ATOM 822 O O . ALA A 1 106 ? 16.694 7.997 -8.231 1.00 75.50 106 ALA A O 1
ATOM 823 N N . TYR A 1 107 ? 15.510 6.087 -8.345 1.00 70.25 107 TYR A N 1
ATOM 824 C CA . TYR A 1 107 ? 14.380 6.590 -7.560 1.00 70.25 107 TYR A CA 1
ATOM 825 C C . TYR 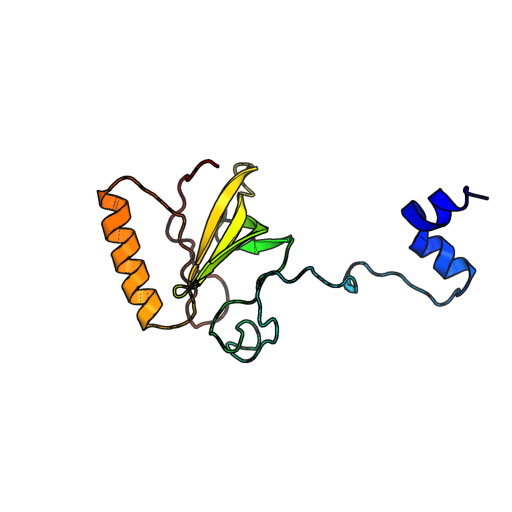A 1 107 ? 14.724 6.706 -6.078 1.00 70.25 107 TYR A C 1
ATOM 827 O O . TYR A 1 107 ? 14.300 7.664 -5.443 1.00 70.25 107 TYR A O 1
ATOM 835 N N . PHE A 1 108 ? 15.551 5.803 -5.544 1.00 69.44 108 PHE A N 1
ATOM 836 C CA . PHE A 1 108 ? 16.051 5.907 -4.174 1.00 69.44 108 PHE A CA 1
ATOM 837 C C . PHE A 1 108 ? 16.823 7.218 -3.953 1.00 69.44 108 PHE A C 1
ATOM 839 O O . PHE A 1 108 ? 16.504 7.977 -3.039 1.00 69.44 108 PHE A O 1
ATOM 846 N N . ASN A 1 109 ? 17.785 7.530 -4.827 1.00 71.50 109 ASN A N 1
ATOM 847 C CA . ASN A 1 109 ? 18.590 8.751 -4.723 1.00 71.50 109 ASN A CA 1
ATOM 848 C C . ASN A 1 109 ? 17.736 10.019 -4.876 1.00 71.50 109 ASN A C 1
ATOM 850 O O . ASN A 1 109 ? 17.930 10.990 -4.146 1.00 71.50 109 ASN A O 1
ATOM 854 N N . GLN A 1 110 ? 16.761 10.004 -5.789 1.00 69.75 110 GLN A N 1
ATOM 855 C CA . GLN A 1 110 ? 15.832 11.119 -5.957 1.00 69.75 110 GLN A CA 1
ATOM 856 C C . GLN A 1 110 ? 14.922 11.302 -4.736 1.00 69.75 110 GLN A C 1
ATOM 858 O O . GLN A 1 110 ? 14.712 12.429 -4.296 1.00 69.75 110 GLN A O 1
ATOM 863 N N . SER A 1 111 ? 14.411 10.214 -4.155 1.00 66.12 111 SER A N 1
ATOM 864 C CA . SER A 1 111 ? 13.592 10.276 -2.942 1.00 66.12 111 SER A CA 1
ATOM 865 C C . SER A 1 111 ? 14.377 10.780 -1.733 1.00 66.12 111 SER A C 1
ATOM 867 O O . SER A 1 111 ? 13.807 11.480 -0.906 1.00 66.12 111 SER A O 1
ATOM 869 N N . MET A 1 112 ? 15.682 10.505 -1.642 1.00 67.88 112 MET A N 1
ATOM 870 C CA . MET A 1 112 ? 16.534 11.102 -0.605 1.00 67.88 112 MET A CA 1
ATOM 871 C C . MET A 1 112 ? 16.622 12.629 -0.742 1.00 67.88 112 MET A C 1
ATOM 873 O O . MET A 1 112 ? 16.514 13.325 0.262 1.00 67.88 112 MET A O 1
ATOM 877 N N . MET A 1 113 ? 16.738 13.159 -1.968 1.00 69.62 113 MET A N 1
ATOM 878 C CA . MET A 1 113 ? 16.667 14.610 -2.201 1.00 69.62 113 MET A CA 1
ATOM 879 C C . MET A 1 113 ? 15.286 15.184 -1.859 1.00 69.62 113 MET A C 1
ATOM 881 O O . MET A 1 113 ? 15.201 16.249 -1.254 1.00 69.62 113 MET A O 1
ATOM 885 N N . GLU A 1 114 ? 14.210 14.475 -2.217 1.00 65.00 114 GLU A N 1
ATOM 886 C CA . GLU A 1 114 ? 12.832 14.864 -1.887 1.00 65.00 114 GLU A CA 1
ATOM 887 C C . GLU A 1 114 ? 12.650 14.988 -0.365 1.00 65.00 114 GLU A C 1
ATOM 889 O O . GLU A 1 114 ? 12.124 15.995 0.096 1.00 65.00 114 GLU A O 1
ATOM 894 N N . VAL A 1 115 ? 13.167 14.035 0.424 1.00 64.75 115 VAL A N 1
ATOM 895 C CA . VAL A 1 115 ? 13.148 14.099 1.898 1.00 64.75 115 VAL A CA 1
ATOM 896 C C . VAL A 1 115 ? 13.874 15.343 2.411 1.00 64.75 115 VAL A C 1
ATOM 898 O O . VAL A 1 115 ? 13.304 16.073 3.214 1.00 64.75 115 VAL A O 1
ATOM 901 N N . THR A 1 116 ? 15.080 15.636 1.916 1.00 66.25 116 THR A N 1
ATOM 902 C CA . THR A 1 116 ? 15.845 16.820 2.345 1.00 66.25 116 THR A CA 1
ATOM 903 C C . THR A 1 116 ? 15.114 18.132 2.038 1.00 66.25 116 THR A C 1
ATOM 905 O O . THR A 1 116 ? 15.130 19.059 2.845 1.00 66.25 116 THR A O 1
ATOM 908 N N . ILE A 1 117 ? 14.441 18.226 0.888 1.00 64.06 117 ILE A N 1
ATOM 909 C CA . ILE A 1 117 ? 13.667 19.419 0.511 1.00 64.06 117 ILE A CA 1
ATOM 910 C C . ILE A 1 117 ? 12.391 19.537 1.357 1.00 64.06 117 ILE A C 1
ATOM 912 O O . ILE A 1 117 ? 12.050 20.623 1.826 1.00 64.06 117 ILE A O 1
ATOM 916 N N . LEU A 1 118 ? 11.682 18.429 1.567 1.00 60.47 118 LEU A N 1
ATOM 917 C CA . LEU A 1 118 ? 10.446 18.391 2.349 1.00 60.47 118 LEU A CA 1
ATOM 918 C C . LEU A 1 118 ? 10.695 18.674 3.839 1.00 60.47 118 LEU A C 1
ATOM 920 O O . LEU A 1 118 ? 9.880 19.347 4.472 1.00 60.47 118 LEU A O 1
ATOM 924 N N . GLU A 1 119 ? 11.851 18.262 4.367 1.00 60.59 119 GLU A N 1
ATOM 925 C CA . GLU A 1 119 ? 12.325 18.640 5.703 1.00 60.59 119 GLU A CA 1
ATOM 926 C C . GLU A 1 119 ? 12.447 20.159 5.872 1.00 60.59 119 GLU A C 1
ATOM 928 O O . GLU A 1 119 ? 12.071 20.696 6.914 1.00 60.59 119 GLU A O 1
ATOM 933 N N . LEU A 1 120 ? 12.915 20.858 4.835 1.00 59.09 120 LEU A N 1
ATOM 934 C CA . LEU A 1 120 ? 13.070 22.314 4.833 1.00 59.09 120 LEU A CA 1
ATOM 935 C C . LEU A 1 120 ? 11.734 23.054 4.647 1.00 59.09 120 LEU A C 1
ATOM 937 O O . LEU A 1 120 ? 11.558 24.144 5.187 1.00 59.09 120 LEU A O 1
ATOM 941 N N . GLY A 1 121 ? 10.794 22.478 3.891 1.00 54.88 121 GLY A N 1
ATOM 942 C CA . GLY A 1 121 ? 9.517 23.108 3.529 1.00 54.88 121 GLY A CA 1
ATOM 943 C C . GLY A 1 121 ? 8.347 22.847 4.485 1.00 54.88 121 GLY A C 1
ATOM 944 O O . GLY A 1 121 ? 7.261 23.382 4.268 1.00 54.88 121 GLY A O 1
ATOM 945 N N . GLY A 1 122 ? 8.518 22.007 5.510 1.00 48.22 122 GLY A N 1
ATOM 946 C CA . GLY A 1 122 ? 7.478 21.703 6.504 1.00 48.22 122 GLY A CA 1
ATOM 947 C C . GLY A 1 122 ? 6.321 20.818 6.007 1.00 48.22 122 GLY A C 1
ATOM 948 O O . GLY A 1 122 ? 5.422 20.497 6.786 1.00 48.22 122 GLY A O 1
ATOM 949 N N . PHE A 1 123 ? 6.341 20.383 4.744 1.00 43.97 123 PHE A N 1
ATOM 950 C CA . PHE A 1 123 ? 5.392 19.419 4.183 1.00 43.97 123 PHE A CA 1
ATOM 951 C C . PHE A 1 123 ? 5.994 18.018 4.262 1.00 43.97 123 PHE A C 1
ATOM 953 O O . PHE A 1 123 ? 6.888 17.690 3.499 1.00 43.97 123 PHE A O 1
ATOM 960 N N . PHE A 1 124 ? 5.502 17.164 5.159 1.00 50.69 124 PHE A N 1
ATOM 961 C CA . PHE A 1 124 ? 6.026 15.806 5.315 1.00 50.69 124 PHE A CA 1
ATOM 962 C C . PHE A 1 124 ? 5.038 14.770 4.763 1.00 50.69 124 PHE A C 1
ATOM 964 O O . PHE A 1 124 ? 3.953 14.559 5.310 1.00 50.69 124 PHE A O 1
ATOM 971 N N . LEU A 1 125 ? 5.426 14.101 3.675 1.00 48.69 125 LEU A N 1
ATOM 972 C CA . LEU A 1 125 ? 4.856 12.813 3.274 1.00 48.69 125 LEU A CA 1
ATOM 973 C C . LEU A 1 125 ? 5.723 11.717 3.916 1.00 48.69 125 LEU A C 1
ATOM 975 O O . LEU A 1 125 ? 6.943 11.850 3.948 1.00 48.69 125 LEU A O 1
ATOM 979 N N . SER A 1 126 ? 5.138 10.640 4.447 1.00 52.12 126 SER A N 1
ATOM 980 C CA . SER A 1 126 ? 5.950 9.556 5.030 1.00 52.12 126 SER A CA 1
ATOM 981 C C . SER A 1 126 ? 6.510 8.671 3.910 1.00 52.12 126 SER A C 1
ATOM 983 O O . SER A 1 126 ? 5.737 8.028 3.193 1.00 52.12 126 SER A O 1
ATOM 985 N N . PHE A 1 127 ? 7.837 8.643 3.751 1.00 53.78 127 PHE A N 1
ATOM 986 C CA . PHE A 1 127 ? 8.529 7.853 2.727 1.00 53.78 127 PHE A CA 1
ATOM 987 C C . PHE A 1 127 ? 8.965 6.494 3.264 1.00 53.78 127 PHE A C 1
ATOM 989 O O . PHE A 1 127 ? 9.574 6.380 4.323 1.00 53.78 127 PHE A O 1
ATOM 996 N N . PHE A 1 128 ? 8.697 5.456 2.483 1.00 54.03 128 PHE A N 1
ATOM 997 C CA . PHE A 1 128 ? 9.195 4.108 2.682 1.00 54.03 128 PHE A CA 1
ATOM 998 C C . PHE A 1 128 ? 10.190 3.795 1.562 1.00 54.03 128 PHE A C 1
ATOM 1000 O O . PHE A 1 128 ? 9.806 3.538 0.418 1.00 54.03 128 PHE A O 1
ATOM 1007 N N . LEU A 1 129 ? 11.484 3.857 1.888 1.00 52.62 129 LEU A N 1
ATOM 1008 C CA . LEU A 1 129 ? 12.558 3.492 0.969 1.00 52.62 129 LEU A CA 1
ATOM 1009 C C . LEU A 1 129 ? 12.768 1.977 1.018 1.00 52.62 129 LEU A C 1
ATOM 1011 O O . LEU A 1 129 ? 13.190 1.424 2.033 1.00 52.62 129 LEU A O 1
ATOM 1015 N N . TYR A 1 130 ? 12.456 1.308 -0.087 1.00 47.00 130 TYR A N 1
ATOM 1016 C CA . TYR A 1 130 ? 12.648 -0.126 -0.247 1.00 47.00 130 TYR A CA 1
ATOM 1017 C C . TYR A 1 130 ? 14.011 -0.395 -0.908 1.00 47.00 130 TYR A C 1
ATOM 1019 O O . TYR A 1 130 ? 14.283 0.134 -1.984 1.00 47.00 130 TYR A O 1
ATOM 1027 N N . GLY A 1 131 ? 14.886 -1.165 -0.246 1.00 37.78 131 GLY A N 1
ATOM 1028 C CA . GLY A 1 131 ? 16.279 -1.388 -0.652 1.00 37.78 131 GLY A CA 1
ATOM 1029 C C . GLY A 1 131 ? 16.720 -2.854 -0.568 1.00 37.78 131 GLY A C 1
ATOM 1030 O O . GLY A 1 131 ? 16.278 -3.626 0.274 1.00 37.78 131 GLY A O 1
ATOM 1031 N N . HIS A 1 132 ? 17.598 -3.240 -1.485 1.00 34.16 132 HIS A N 1
ATOM 1032 C CA . HIS A 1 132 ? 17.944 -4.608 -1.863 1.00 34.16 132 HIS A CA 1
ATOM 1033 C C . HIS A 1 132 ? 18.816 -5.351 -0.828 1.00 34.16 132 HIS A C 1
ATOM 1035 O O . HIS A 1 132 ? 20.027 -5.408 -0.986 1.00 34.16 132 HIS A O 1
ATOM 1041 N N . ALA A 1 133 ? 18.229 -5.922 0.229 1.00 26.48 133 ALA A N 1
ATOM 1042 C CA . ALA A 1 133 ? 18.729 -7.136 0.895 1.00 26.48 133 ALA A CA 1
ATOM 1043 C C . ALA A 1 133 ? 17.837 -7.518 2.084 1.00 26.48 133 ALA A C 1
ATOM 1045 O O . ALA A 1 133 ? 17.526 -6.705 2.948 1.00 26.48 133 ALA A O 1
ATOM 1046 N N . ARG A 1 134 ? 17.446 -8.793 2.098 1.00 34.19 134 ARG A N 1
ATOM 1047 C CA . ARG A 1 134 ? 16.770 -9.557 3.155 1.00 34.19 134 ARG A CA 1
ATOM 1048 C C . ARG A 1 134 ? 16.628 -8.885 4.534 1.00 34.19 134 ARG A C 1
ATOM 1050 O O . ARG A 1 134 ? 17.605 -8.683 5.239 1.00 34.19 134 ARG A O 1
ATOM 1057 N N . ARG A 1 135 ? 15.362 -8.840 4.973 1.00 39.34 135 ARG A N 1
ATOM 1058 C CA . ARG A 1 135 ? 14.867 -8.718 6.359 1.00 39.34 135 ARG A CA 1
ATOM 1059 C C . ARG A 1 135 ? 15.223 -7.406 7.073 1.00 39.34 135 ARG A C 1
ATOM 1061 O O . ARG A 1 135 ? 16.356 -7.194 7.471 1.00 39.34 135 ARG A O 1
ATOM 1068 N N . LYS A 1 136 ? 14.163 -6.662 7.414 1.00 41.25 136 LYS A N 1
ATOM 1069 C CA . LYS A 1 136 ? 14.143 -5.515 8.341 1.00 41.25 136 LYS A CA 1
ATOM 1070 C C . LYS A 1 136 ? 14.878 -4.284 7.803 1.00 41.25 136 LYS A C 1
ATOM 1072 O O . LYS A 1 136 ? 16.069 -4.118 8.024 1.00 41.25 136 LYS A O 1
ATOM 1077 N N . LEU A 1 137 ? 14.142 -3.402 7.128 1.00 43.12 137 LEU A N 1
ATOM 1078 C CA . LEU A 1 137 ? 14.647 -2.075 6.785 1.00 43.12 137 LEU A CA 1
ATOM 1079 C C . LEU A 1 137 ? 14.068 -1.027 7.745 1.00 43.12 137 LEU A C 1
ATOM 1081 O O . LEU A 1 137 ? 12.862 -1.053 8.017 1.00 43.12 137 LEU A O 1
ATOM 1085 N N . PRO A 1 138 ? 14.922 -0.126 8.256 1.00 35.72 138 PRO A N 1
ATOM 1086 C CA . PRO A 1 138 ? 14.547 0.903 9.213 1.00 35.72 138 PRO A CA 1
ATOM 1087 C C . PRO A 1 138 ? 13.589 1.903 8.566 1.00 35.72 138 PRO A C 1
ATOM 1089 O O . PRO A 1 138 ? 13.805 2.350 7.436 1.00 35.72 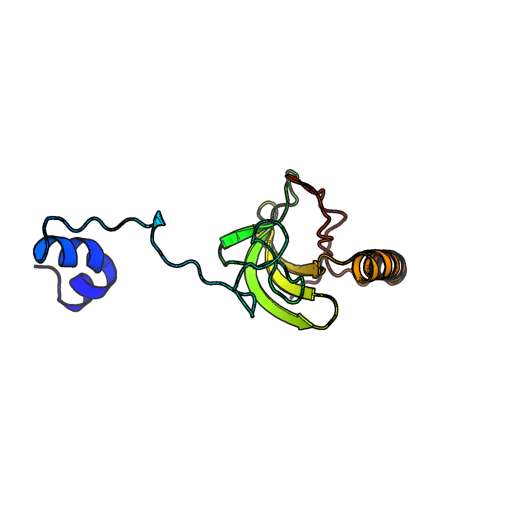138 PRO A O 1
ATOM 1092 N N . ILE A 1 139 ? 12.532 2.276 9.286 1.00 43.12 139 ILE A N 1
ATOM 1093 C CA . ILE A 1 139 ? 11.650 3.355 8.850 1.00 43.12 139 ILE A CA 1
ATOM 1094 C C . ILE A 1 139 ? 12.402 4.660 9.091 1.00 43.12 139 ILE A C 1
ATOM 1096 O O . ILE A 1 139 ? 12.489 5.164 10.212 1.00 43.12 139 ILE A O 1
ATOM 1100 N N . LYS A 1 140 ? 12.957 5.239 8.028 1.00 37.88 140 LYS A N 1
ATOM 1101 C CA . LYS A 1 140 ? 13.500 6.591 8.105 1.00 37.88 140 LYS A CA 1
ATOM 1102 C C . LYS A 1 140 ? 12.364 7.590 7.914 1.00 37.88 140 LYS A C 1
ATOM 1104 O O . LYS A 1 140 ? 12.021 7.965 6.804 1.00 37.88 140 LYS A O 1
ATOM 1109 N N . GLN A 1 141 ? 11.841 7.993 9.071 1.00 37.78 141 GLN A N 1
ATOM 1110 C CA . GLN A 1 141 ? 10.925 9.100 9.326 1.00 37.78 141 GLN A CA 1
ATOM 1111 C C . GLN A 1 141 ? 9.453 8.908 8.947 1.00 37.78 141 GLN A C 1
ATOM 1113 O O . GLN A 1 141 ? 9.057 8.442 7.883 1.00 37.78 141 GLN A O 1
ATOM 1118 N N . THR A 1 142 ? 8.605 9.317 9.883 1.00 35.62 142 THR A N 1
ATOM 1119 C CA . THR A 1 142 ? 7.155 9.351 9.735 1.00 35.62 142 THR A CA 1
ATOM 1120 C C . THR A 1 142 ? 6.652 10.574 10.472 1.00 35.62 142 THR A C 1
ATOM 1122 O O . THR A 1 142 ? 6.792 10.636 11.694 1.00 35.62 142 THR A O 1
ATOM 1125 N N . LYS A 1 143 ? 6.036 11.527 9.767 1.00 35.25 143 LYS A N 1
ATOM 1126 C CA . LYS A 1 143 ? 5.117 12.481 10.396 1.00 35.25 143 LYS A CA 1
ATOM 1127 C C . LYS A 1 143 ? 4.105 13.058 9.403 1.00 35.25 143 LYS A C 1
ATOM 1129 O O . LYS A 1 143 ? 4.464 13.613 8.379 1.00 35.25 143 LYS A O 1
ATOM 1134 N N . ARG A 1 144 ? 2.838 12.886 9.801 1.00 42.62 144 ARG A N 1
ATOM 1135 C CA . ARG A 1 144 ? 1.589 13.610 9.506 1.00 42.62 144 ARG A CA 1
ATOM 1136 C C . ARG A 1 144 ? 1.475 14.364 8.176 1.00 42.62 144 ARG A C 1
ATOM 1138 O O . ARG A 1 144 ? 1.670 15.571 8.118 1.00 42.62 144 ARG A O 1
ATOM 1145 N N . THR A 1 145 ? 0.837 13.700 7.222 1.00 40.03 145 THR A N 1
ATOM 1146 C CA . THR A 1 145 ? -0.276 14.330 6.504 1.00 40.03 145 THR A CA 1
ATOM 1147 C C . THR A 1 145 ? -1.552 13.780 7.141 1.00 40.03 145 THR A C 1
ATOM 1149 O O . THR A 1 145 ? -1.810 12.579 7.053 1.00 40.03 145 THR A O 1
ATOM 1152 N N . ARG A 1 146 ? -2.288 14.610 7.896 1.00 42.34 146 ARG A N 1
ATOM 1153 C CA . ARG A 1 146 ? -3.649 14.248 8.321 1.00 42.34 146 ARG A CA 1
ATOM 1154 C C . ARG A 1 146 ? -4.513 14.284 7.062 1.00 42.34 146 ARG A C 1
ATOM 1156 O O . ARG A 1 146 ? -4.521 15.312 6.390 1.00 42.34 146 ARG A O 1
ATOM 1163 N N . PHE A 1 147 ? -5.158 13.168 6.741 1.00 40.38 147 PHE A N 1
ATOM 1164 C CA . PHE A 1 147 ? -6.343 13.202 5.888 1.00 40.38 147 PHE A CA 1
ATOM 1165 C C . PHE A 1 147 ? -7.517 13.758 6.688 1.00 40.38 147 PHE A C 1
ATOM 1167 O O . PHE A 1 147 ? -7.553 13.490 7.915 1.00 40.38 147 PHE A O 1
#

Foldseek 3Di:
DPDPVCCVPVVVQVNVCVVPVPRDDDPVPDDFAKADPVQFQDDQVRQADPLQEGTDTAQDWDADDDQAIWGFHHWPDADNQYTWTWTQRPVVRATAIEGEGGADPVSLVVVVVVVVVCVVVVNDHQYDYDYDDDDGDHRPDDDDPHD